Protein AF-F9YVR9-F1 (afdb_monomer_lite)

Structure (mmCIF, N/CA/C/O backbone):
data_AF-F9YVR9-F1
#
_entry.id   AF-F9YVR9-F1
#
loop_
_atom_site.group_PDB
_atom_site.id
_atom_site.type_symbol
_atom_site.label_atom_id
_atom_site.label_alt_id
_atom_site.label_comp_id
_atom_site.label_asym_id
_atom_site.label_entity_id
_atom_site.label_seq_id
_atom_site.pdbx_PDB_ins_code
_atom_site.Cartn_x
_atom_site.Cartn_y
_atom_site.Cartn_z
_atom_site.occupancy
_atom_site.B_iso_or_equiv
_atom_site.auth_seq_id
_atom_site.auth_comp_id
_atom_site.auth_asym_id
_atom_site.auth_atom_id
_atom_site.pdbx_PDB_model_num
ATOM 1 N N . MET A 1 1 ? -13.472 3.454 -11.221 1.00 61.09 1 MET A N 1
ATOM 2 C CA . MET A 1 1 ? -12.29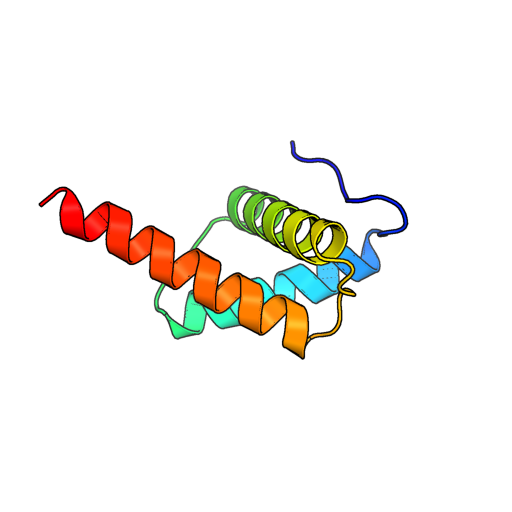3 2.694 -10.748 1.00 61.09 1 MET A CA 1
ATOM 3 C C . MET A 1 1 ? -11.074 3.583 -10.956 1.00 61.09 1 MET A C 1
ATOM 5 O O . MET A 1 1 ? -11.007 4.203 -12.012 1.00 61.09 1 MET A O 1
ATOM 9 N N . LYS A 1 2 ? -10.193 3.763 -9.961 1.00 81.31 2 LYS A N 1
ATOM 10 C CA . LYS A 1 2 ? -9.001 4.617 -10.140 1.00 81.31 2 LYS A CA 1
ATOM 11 C C . LYS A 1 2 ? -7.989 3.943 -11.073 1.00 81.31 2 LYS A C 1
ATOM 13 O O . LYS A 1 2 ? -7.937 2.718 -11.133 1.00 81.31 2 LYS A O 1
ATOM 18 N N . THR A 1 3 ? -7.206 4.737 -11.798 1.00 89.88 3 THR A N 1
ATOM 19 C CA . THR A 1 3 ? -6.170 4.253 -12.721 1.00 89.88 3 THR A CA 1
ATOM 20 C C . THR A 1 3 ? -4.805 4.224 -12.043 1.00 89.88 3 THR A C 1
ATOM 22 O O . THR A 1 3 ? -4.511 5.070 -11.196 1.00 89.88 3 THR A O 1
ATOM 25 N N . LEU A 1 4 ? -3.964 3.262 -12.427 1.00 92.12 4 LEU A N 1
ATOM 26 C CA . LEU A 1 4 ? -2.583 3.204 -11.952 1.00 92.12 4 LEU A CA 1
ATOM 27 C C . LEU A 1 4 ? -1.787 4.439 -12.399 1.00 92.12 4 LEU A C 1
ATOM 29 O O . LEU A 1 4 ? -2.064 4.970 -13.480 1.00 92.12 4 LEU A O 1
ATOM 33 N N . PRO A 1 5 ? -0.809 4.900 -11.596 1.00 90.81 5 PRO A N 1
ATOM 34 C CA . PRO A 1 5 ? 0.076 5.971 -12.029 1.00 90.81 5 PRO A CA 1
ATOM 35 C C . PRO A 1 5 ? 0.928 5.529 -13.234 1.00 90.81 5 PRO A C 1
ATOM 37 O O . PRO A 1 5 ? 1.123 4.325 -13.443 1.00 90.81 5 PRO A O 1
ATOM 40 N N . PRO A 1 6 ? 1.484 6.479 -14.008 1.00 87.44 6 PRO A N 1
ATOM 41 C CA . PRO A 1 6 ? 2.380 6.163 -15.115 1.00 87.44 6 PRO A CA 1
ATOM 42 C C . PRO A 1 6 ? 3.523 5.233 -14.687 1.00 87.44 6 PRO A C 1
ATOM 44 O O . PRO A 1 6 ? 4.072 5.369 -13.593 1.00 87.44 6 PRO A O 1
ATOM 47 N N . PHE A 1 7 ? 3.885 4.295 -15.567 1.00 86.31 7 PHE A N 1
ATOM 48 C CA . PHE A 1 7 ? 4.964 3.313 -15.370 1.00 86.31 7 PHE A CA 1
ATOM 49 C C . PHE A 1 7 ? 4.768 2.314 -14.213 1.00 86.31 7 PHE A C 1
ATOM 51 O O . PHE A 1 7 ? 5.634 1.467 -14.008 1.00 86.31 7 PHE A O 1
ATOM 58 N N . ALA A 1 8 ? 3.644 2.361 -13.491 1.00 92.81 8 ALA A N 1
ATOM 59 C CA . ALA A 1 8 ? 3.265 1.322 -12.540 1.00 92.81 8 ALA A CA 1
ATOM 60 C C . ALA A 1 8 ? 2.570 0.157 -13.256 1.00 92.81 8 ALA A C 1
ATOM 62 O O . ALA A 1 8 ? 1.763 0.359 -14.167 1.00 92.81 8 ALA A O 1
ATOM 63 N N . ASN A 1 9 ? 2.835 -1.066 -12.806 1.00 94.38 9 ASN A N 1
ATOM 64 C CA . ASN A 1 9 ? 2.164 -2.267 -13.294 1.00 94.38 9 ASN A CA 1
ATOM 65 C C . ASN A 1 9 ? 1.334 -2.950 -12.188 1.00 94.38 9 ASN A C 1
ATOM 67 O O . ASN A 1 9 ? 1.268 -2.503 -11.041 1.00 94.38 9 ASN A O 1
ATOM 71 N N . LYS A 1 10 ? 0.675 -4.059 -12.544 1.00 95.12 10 LYS A N 1
ATOM 72 C CA . LYS A 1 10 ? -0.160 -4.838 -11.618 1.00 95.12 10 LYS A CA 1
ATOM 73 C C . LYS A 1 10 ? 0.631 -5.403 -10.430 1.00 95.12 10 LYS A C 1
ATOM 75 O O . LYS A 1 10 ? 0.108 -5.422 -9.324 1.00 95.12 10 LYS A O 1
ATOM 80 N N . LEU A 1 11 ? 1.881 -5.813 -10.642 1.00 95.69 11 LEU A N 1
ATOM 81 C CA . LEU A 1 11 ? 2.742 -6.338 -9.581 1.00 95.69 11 LEU A CA 1
ATOM 82 C C . LEU A 1 11 ? 3.137 -5.238 -8.585 1.00 95.69 11 LEU A C 1
ATOM 84 O O . LEU A 1 11 ? 3.195 -5.491 -7.383 1.00 95.69 11 LEU A O 1
ATOM 88 N N . ASP A 1 12 ? 3.378 -4.014 -9.062 1.00 95.69 12 ASP A N 1
ATOM 89 C CA . ASP A 1 12 ? 3.616 -2.864 -8.184 1.00 95.69 12 ASP A CA 1
ATOM 90 C C . ASP A 1 12 ? 2.387 -2.578 -7.318 1.00 95.69 12 ASP A C 1
ATOM 92 O O . ASP A 1 12 ? 2.521 -2.353 -6.115 1.00 95.69 12 ASP A O 1
ATOM 96 N N . LEU A 1 13 ? 1.189 -2.643 -7.913 1.00 97.12 13 LEU A N 1
ATOM 97 C CA . LEU A 1 13 ? -0.067 -2.487 -7.185 1.00 97.12 13 LEU A CA 1
ATOM 98 C C . LEU A 1 13 ? -0.230 -3.559 -6.106 1.00 97.12 13 LEU A C 1
ATOM 100 O O . LEU A 1 13 ? -0.502 -3.210 -4.965 1.00 97.12 13 LEU A O 1
ATOM 104 N N . GLU A 1 14 ? -0.050 -4.836 -6.441 1.00 97.12 14 GLU A N 1
ATOM 105 C CA . GLU A 1 14 ? -0.207 -5.950 -5.495 1.00 97.12 14 GLU A CA 1
ATOM 106 C C . GLU A 1 14 ? 0.737 -5.810 -4.292 1.00 97.12 14 GLU A C 1
ATOM 108 O O . GLU A 1 14 ? 0.297 -5.909 -3.146 1.00 97.12 14 GLU A O 1
ATOM 113 N N . LYS A 1 15 ? 2.007 -5.458 -4.537 1.00 97.19 15 LYS A N 1
ATOM 114 C CA . LYS A 1 15 ? 2.982 -5.172 -3.471 1.00 97.19 15 LYS A CA 1
ATOM 115 C C . LYS A 1 15 ? 2.559 -3.984 -2.610 1.00 97.19 15 LYS A C 1
ATOM 117 O O . LYS A 1 15 ? 2.659 -4.033 -1.386 1.00 97.19 15 LYS A O 1
ATOM 122 N N . CYS A 1 16 ? 2.084 -2.906 -3.236 1.00 97.81 16 CYS A N 1
ATOM 123 C CA . CYS A 1 16 ? 1.611 -1.736 -2.502 1.00 97.81 16 CYS A CA 1
ATOM 124 C C . CYS A 1 16 ? 0.351 -2.047 -1.684 1.00 97.81 16 CYS A C 1
ATOM 126 O O . CYS A 1 16 ? 0.238 -1.542 -0.570 1.00 97.81 16 CYS A O 1
ATOM 128 N N . ILE A 1 17 ? -0.562 -2.884 -2.192 1.00 98.12 17 ILE A N 1
ATOM 129 C CA . ILE A 1 17 ? -1.780 -3.297 -1.480 1.00 98.12 17 ILE A CA 1
ATOM 130 C C . ILE A 1 17 ? -1.405 -3.992 -0.175 1.00 98.12 17 ILE A C 1
ATOM 132 O O . ILE A 1 17 ? -1.966 -3.651 0.862 1.00 98.12 17 ILE A O 1
ATOM 136 N N . GLU A 1 18 ? -0.444 -4.916 -0.200 1.00 98.12 18 GLU A N 1
ATOM 137 C CA . GLU A 1 18 ? -0.002 -5.626 1.005 1.00 98.12 18 GLU A CA 1
ATOM 138 C C . GLU A 1 18 ? 0.520 -4.653 2.075 1.00 98.12 18 GLU A C 1
ATOM 140 O O . GLU A 1 18 ? 0.125 -4.720 3.239 1.00 98.12 18 GLU A O 1
ATOM 145 N N . ILE A 1 19 ? 1.338 -3.676 1.672 1.00 98.12 19 ILE A N 1
ATOM 146 C CA . ILE A 1 19 ? 1.881 -2.660 2.584 1.00 98.12 19 ILE A CA 1
ATOM 147 C C . ILE A 1 19 ? 0.765 -1.781 3.163 1.00 98.12 19 ILE A C 1
ATOM 149 O O . ILE A 1 19 ? 0.726 -1.547 4.371 1.00 98.12 19 ILE A O 1
ATOM 153 N N . VAL A 1 20 ? -0.140 -1.290 2.311 1.00 97.88 20 VAL A N 1
ATOM 154 C CA . VAL A 1 20 ? -1.248 -0.413 2.720 1.00 97.88 20 VAL A CA 1
ATOM 155 C C . VAL A 1 20 ? -2.228 -1.156 3.626 1.00 97.88 20 VAL A C 1
ATOM 157 O O . VAL A 1 20 ? -2.712 -0.574 4.595 1.00 97.88 20 VAL A O 1
ATOM 160 N N . LYS A 1 21 ? -2.487 -2.438 3.353 1.00 97.81 21 LYS A N 1
ATOM 161 C CA . LYS A 1 21 ? -3.327 -3.301 4.186 1.00 97.81 21 LYS A CA 1
ATOM 162 C C . LYS A 1 21 ? -2.733 -3.477 5.578 1.00 97.81 21 LYS A C 1
ATOM 164 O O . LYS A 1 21 ? -3.422 -3.214 6.557 1.00 97.81 21 LYS A O 1
ATOM 169 N N . ASN A 1 22 ? -1.454 -3.844 5.661 1.00 97.31 22 ASN A N 1
ATOM 170 C CA . ASN A 1 22 ? -0.764 -4.028 6.938 1.00 97.31 22 ASN A CA 1
ATOM 171 C C . ASN A 1 22 ? -0.757 -2.735 7.773 1.00 97.31 22 ASN A C 1
ATOM 173 O O . ASN A 1 22 ? -0.914 -2.780 8.991 1.00 97.31 22 ASN A O 1
ATOM 177 N N . GLU A 1 23 ? -0.604 -1.576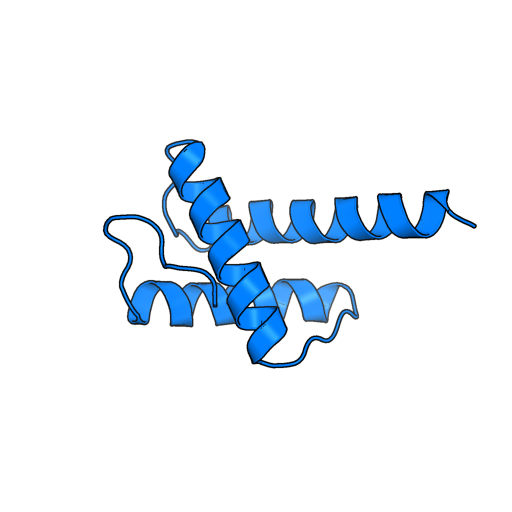 7.125 1.00 96.31 23 GLU A N 1
A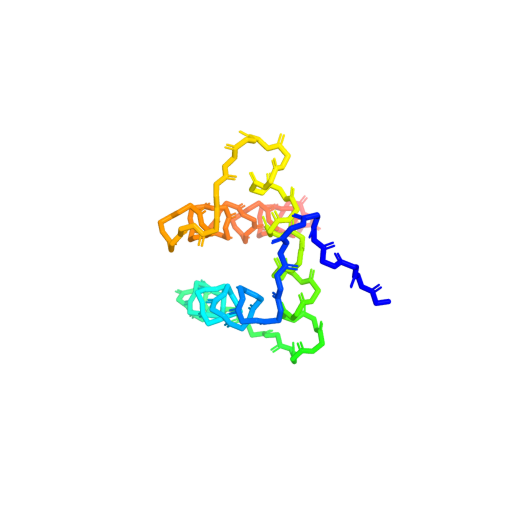TOM 178 C CA . GLU A 1 23 ? -0.661 -0.275 7.801 1.00 96.31 23 GLU A CA 1
ATOM 179 C C . GLU A 1 23 ? -2.084 0.106 8.244 1.00 96.31 23 GLU A C 1
ATOM 181 O O . GLU A 1 23 ? -2.253 0.729 9.286 1.00 96.31 23 GLU A O 1
ATOM 186 N N . ALA A 1 24 ? -3.122 -0.275 7.495 1.00 95.00 24 ALA A N 1
ATOM 187 C CA . ALA A 1 24 ? -4.505 -0.084 7.927 1.00 95.00 24 ALA A CA 1
ATOM 188 C C . ALA A 1 24 ? -4.834 -0.968 9.144 1.00 95.00 24 ALA A C 1
ATOM 190 O O . ALA A 1 24 ? -5.363 -0.482 10.145 1.00 95.00 24 ALA A O 1
ATOM 191 N N . GLU A 1 25 ? -4.472 -2.252 9.086 1.00 94.88 25 GLU A N 1
ATOM 192 C CA . GLU A 1 25 ? -4.732 -3.222 10.153 1.00 94.88 25 GLU A CA 1
ATOM 193 C C . GLU A 1 25 ? -3.988 -2.871 11.449 1.00 94.88 25 GLU A C 1
ATOM 195 O O . GLU A 1 25 ? -4.568 -2.993 12.529 1.00 94.88 25 GLU A O 1
ATOM 200 N N . SER A 1 26 ? -2.755 -2.351 11.365 1.00 94.06 26 SER A N 1
ATOM 201 C CA . SER A 1 26 ? -1.999 -1.882 12.540 1.00 94.06 26 SER A CA 1
ATOM 202 C C . SER A 1 26 ? -2.673 -0.709 13.267 1.00 94.06 26 SER A C 1
ATOM 204 O O . SER A 1 26 ? -2.438 -0.501 14.457 1.00 94.06 26 SER A O 1
ATOM 206 N N . GLN A 1 27 ? -3.551 0.023 12.573 1.00 91.25 27 GLN A N 1
ATOM 207 C CA . GLN A 1 27 ? -4.359 1.122 13.105 1.00 91.25 27 GLN A CA 1
ATOM 208 C C . GLN A 1 27 ? -5.816 0.705 13.389 1.00 91.25 27 GLN A C 1
ATOM 210 O O . GLN A 1 27 ? -6.669 1.562 13.608 1.00 91.25 27 GLN A O 1
ATOM 215 N N . ASN A 1 28 ? -6.115 -0.602 13.407 1.00 91.88 28 ASN A N 1
ATOM 216 C CA . ASN A 1 28 ? -7.461 -1.170 13.575 1.00 91.88 28 ASN A CA 1
ATOM 217 C C . ASN A 1 28 ? -8.480 -0.730 12.504 1.00 91.88 28 ASN A C 1
ATOM 219 O O . ASN A 1 28 ? -9.689 -0.749 12.741 1.00 91.88 28 ASN A O 1
ATOM 223 N N . LEU A 1 29 ? -8.012 -0.360 11.310 1.00 90.94 29 LEU A N 1
ATOM 224 C CA . LEU A 1 29 ? -8.859 -0.027 10.168 1.00 90.94 29 LEU A CA 1
ATOM 225 C C . LEU A 1 29 ? -9.061 -1.265 9.288 1.00 90.94 29 LEU A C 1
ATOM 227 O O . LEU A 1 29 ? -8.115 -1.991 8.985 1.00 90.94 29 LEU A O 1
ATOM 231 N N . LYS A 1 30 ? -10.298 -1.491 8.839 1.00 91.12 30 LYS A N 1
ATOM 232 C CA . LYS A 1 30 ? -10.642 -2.547 7.878 1.00 91.12 30 LYS A CA 1
ATOM 233 C C . LYS A 1 30 ? -11.396 -1.953 6.698 1.00 91.12 30 LYS A C 1
ATOM 235 O O . LYS A 1 30 ? -12.320 -1.164 6.879 1.00 91.12 30 LYS A O 1
ATOM 240 N N . PHE A 1 31 ? -11.005 -2.362 5.499 1.00 91.81 31 PHE A N 1
ATOM 241 C CA . PHE A 1 31 ? -11.611 -1.943 4.241 1.00 91.81 31 PHE A CA 1
ATOM 242 C C . PHE A 1 31 ? -11.917 -3.181 3.403 1.00 91.81 31 PHE A C 1
ATOM 244 O O . PHE A 1 31 ? -11.184 -4.167 3.481 1.00 91.81 31 PHE A O 1
ATOM 251 N N . ASP A 1 32 ? -12.977 -3.129 2.600 1.00 95.38 32 ASP A N 1
ATOM 252 C CA . ASP A 1 32 ? -13.178 -4.122 1.547 1.00 95.38 32 ASP A CA 1
ATOM 253 C C . ASP A 1 32 ? -12.096 -4.000 0.456 1.00 95.38 32 ASP A C 1
ATOM 255 O O . ASP A 1 32 ? -11.403 -2.982 0.346 1.00 95.38 32 ASP A O 1
ATOM 259 N N . ASP A 1 33 ? -11.954 -5.042 -0.364 1.00 94.44 33 ASP A N 1
ATOM 260 C CA . ASP A 1 33 ? -10.894 -5.129 -1.373 1.00 94.44 33 ASP A CA 1
ATOM 261 C C . ASP A 1 33 ? -10.959 -3.995 -2.409 1.00 94.44 33 ASP A C 1
ATOM 263 O O . ASP A 1 33 ? -9.923 -3.493 -2.862 1.00 94.44 33 ASP A O 1
ATOM 267 N N . LEU A 1 34 ? -12.165 -3.546 -2.773 1.00 94.75 34 LEU A N 1
ATOM 268 C CA . LEU A 1 34 ? -12.355 -2.470 -3.744 1.00 94.75 34 LEU A CA 1
ATOM 269 C C . LEU A 1 34 ? -11.884 -1.130 -3.167 1.00 94.75 34 LEU A C 1
ATOM 271 O O . LEU A 1 34 ? -11.181 -0.363 -3.838 1.00 94.75 34 LEU A O 1
ATOM 275 N N . LEU A 1 35 ? -12.256 -0.836 -1.924 1.00 94.50 35 LEU A N 1
ATOM 276 C CA . LEU A 1 35 ? -11.855 0.369 -1.217 1.00 94.50 35 LEU A CA 1
ATOM 277 C C . LEU A 1 35 ? -10.351 0.362 -0.928 1.00 94.50 35 LEU A C 1
ATOM 279 O O . LEU A 1 35 ? -9.686 1.361 -1.206 1.00 94.50 35 LEU A O 1
ATOM 283 N N . LEU A 1 36 ? -9.798 -0.763 -0.468 1.00 96.00 36 LEU A N 1
ATOM 284 C CA . LEU A 1 36 ? -8.363 -0.939 -0.239 1.00 96.00 36 LEU A CA 1
ATOM 285 C C . LEU A 1 36 ? -7.554 -0.714 -1.525 1.00 96.00 36 LEU A C 1
ATOM 287 O O . LEU A 1 36 ? -6.557 0.014 -1.517 1.00 96.00 36 LEU A O 1
ATOM 291 N N . THR A 1 37 ? -8.023 -1.254 -2.652 1.00 97.31 37 THR A N 1
ATOM 292 C CA . THR A 1 37 ? -7.405 -1.037 -3.968 1.00 97.31 37 THR A CA 1
ATOM 293 C C . THR A 1 37 ? -7.428 0.445 -4.352 1.00 97.31 37 THR A C 1
ATOM 295 O O . THR A 1 37 ? -6.404 1.011 -4.735 1.00 97.31 37 THR A O 1
ATOM 298 N N . ASN A 1 38 ? -8.569 1.124 -4.196 1.00 96.25 38 ASN A N 1
ATOM 299 C CA . ASN A 1 38 ? -8.689 2.549 -4.522 1.00 96.25 38 ASN A CA 1
ATOM 300 C C . ASN A 1 38 ? -7.828 3.448 -3.613 1.00 96.25 38 ASN A C 1
ATOM 302 O O . ASN A 1 38 ? -7.272 4.450 -4.080 1.00 96.25 38 ASN A O 1
ATOM 306 N N . ILE A 1 39 ? -7.709 3.118 -2.324 1.00 95.81 39 ILE A N 1
ATOM 307 C CA . ILE A 1 39 ? -6.812 3.811 -1.388 1.00 95.81 39 ILE A CA 1
ATOM 308 C C . ILE A 1 39 ? -5.363 3.609 -1.828 1.00 95.81 39 ILE A C 1
ATOM 310 O O . ILE A 1 39 ? -4.635 4.590 -1.979 1.00 95.81 39 ILE A O 1
ATOM 314 N N . THR A 1 40 ? -4.976 2.370 -2.131 1.00 97.31 40 THR A N 1
ATOM 315 C CA . THR A 1 40 ? -3.618 2.039 -2.577 1.00 97.31 40 THR A CA 1
ATOM 316 C C . THR A 1 40 ? -3.237 2.818 -3.831 1.00 97.31 40 THR A C 1
ATOM 318 O O . THR A 1 40 ? -2.194 3.465 -3.856 1.00 97.31 40 THR A O 1
ATOM 321 N N . ILE A 1 41 ? -4.119 2.876 -4.833 1.00 97.06 41 ILE A N 1
ATOM 322 C CA . ILE A 1 41 ? -3.882 3.673 -6.045 1.00 97.06 41 ILE A CA 1
ATOM 323 C C . ILE A 1 41 ? -3.707 5.162 -5.709 1.00 97.06 41 ILE A C 1
ATOM 325 O O . ILE A 1 41 ? -2.892 5.848 -6.322 1.00 97.06 41 ILE A O 1
ATOM 329 N N . SER A 1 42 ? -4.431 5.683 -4.717 1.00 95.56 42 SER A N 1
ATOM 330 C CA . SER A 1 42 ? -4.265 7.077 -4.274 1.00 95.56 42 SER A CA 1
ATOM 331 C C . SER A 1 42 ? -2.887 7.313 -3.660 1.00 95.56 42 SER A C 1
ATOM 333 O O . SER A 1 42 ? -2.236 8.301 -3.979 1.00 95.56 42 SER A O 1
ATOM 335 N N . ILE A 1 43 ? -2.428 6.386 -2.820 1.00 95.94 43 ILE A N 1
ATOM 336 C CA . ILE A 1 43 ? -1.107 6.426 -2.184 1.00 95.94 43 ILE A CA 1
ATOM 337 C C . ILE A 1 43 ? 0.006 6.329 -3.233 1.00 95.94 43 ILE A C 1
ATOM 339 O O . ILE A 1 43 ? 0.951 7.115 -3.191 1.00 9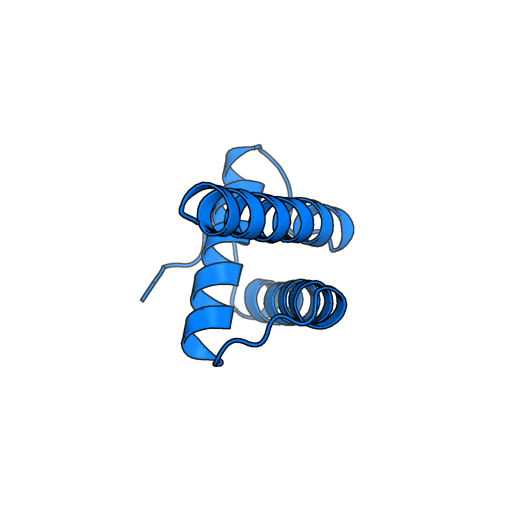5.94 43 ILE A O 1
ATOM 343 N N . MET A 1 44 ? -0.129 5.433 -4.215 1.00 95.94 44 MET A N 1
ATOM 344 C CA . MET A 1 44 ? 0.818 5.322 -5.328 1.00 95.94 44 MET A CA 1
ATOM 345 C C . MET A 1 44 ? 0.880 6.619 -6.146 1.00 95.94 44 MET A C 1
ATOM 347 O O . MET A 1 44 ? 1.973 7.089 -6.452 1.00 95.94 44 MET A O 1
ATOM 351 N N . ASN A 1 45 ? -0.268 7.243 -6.442 1.00 94.88 45 ASN A N 1
ATOM 352 C CA . ASN A 1 45 ? -0.315 8.530 -7.145 1.00 94.88 45 ASN A CA 1
ATOM 353 C C . ASN A 1 45 ? 0.352 9.658 -6.342 1.00 94.88 45 ASN A C 1
ATOM 355 O O . ASN A 1 45 ? 1.070 10.473 -6.921 1.00 94.88 45 ASN A O 1
ATOM 359 N N . ILE A 1 46 ? 0.162 9.695 -5.017 1.00 94.25 46 ILE A N 1
ATOM 360 C CA . ILE A 1 46 ? 0.856 10.654 -4.144 1.00 94.25 46 ILE A CA 1
ATOM 361 C C . ILE A 1 46 ? 2.365 10.424 -4.210 1.00 94.25 46 ILE A C 1
ATOM 363 O O . ILE A 1 46 ? 3.099 11.383 -4.426 1.00 94.25 46 ILE A O 1
ATOM 367 N N . SER A 1 47 ? 2.819 9.171 -4.074 1.00 94.50 47 SER A N 1
ATOM 368 C CA . SER A 1 47 ? 4.247 8.833 -4.128 1.00 94.50 47 SER A CA 1
ATOM 369 C C . SER A 1 47 ? 4.881 9.278 -5.444 1.00 94.50 47 SER A C 1
ATOM 371 O O . SER A 1 47 ? 5.904 9.957 -5.443 1.00 94.50 47 SER A O 1
ATOM 373 N N . TYR A 1 48 ? 4.222 8.971 -6.563 1.00 92.94 48 TYR A N 1
ATOM 374 C CA . TYR A 1 48 ? 4.666 9.385 -7.890 1.00 92.94 48 TYR A CA 1
ATOM 375 C C . TYR A 1 48 ? 4.746 10.916 -8.023 1.00 92.94 48 TYR A C 1
ATOM 377 O O . TYR A 1 48 ? 5.740 11.447 -8.513 1.00 92.94 48 TYR A O 1
ATOM 385 N N . SER A 1 49 ? 3.736 11.639 -7.526 1.00 92.00 49 SER A N 1
ATOM 386 C CA . SER A 1 49 ? 3.641 13.102 -7.668 1.00 92.00 49 SER A CA 1
ATOM 387 C C . SER A 1 49 ? 4.735 13.870 -6.922 1.00 92.00 49 SER A C 1
ATOM 389 O O . SER A 1 49 ? 5.079 14.979 -7.317 1.00 92.00 49 SER A O 1
ATOM 391 N N . ILE A 1 50 ? 5.296 13.294 -5.857 1.00 90.38 50 ILE A N 1
ATOM 392 C CA . ILE A 1 50 ? 6.402 13.893 -5.091 1.00 90.38 50 ILE A CA 1
ATOM 393 C C . ILE A 1 50 ? 7.782 13.411 -5.565 1.00 90.38 50 ILE A C 1
ATOM 395 O O . ILE A 1 50 ? 8.771 13.595 -4.859 1.00 90.38 50 ILE A O 1
ATOM 399 N N . GLY A 1 51 ? 7.854 12.775 -6.741 1.00 86.06 51 GLY A N 1
ATOM 400 C CA . GLY A 1 51 ? 9.087 12.202 -7.290 1.00 86.06 51 GLY A CA 1
ATOM 401 C C . GLY A 1 51 ? 9.584 10.968 -6.528 1.00 86.06 51 GLY A C 1
ATOM 402 O O . GLY A 1 51 ? 10.747 10.588 -6.650 1.00 86.06 51 GLY A O 1
ATOM 403 N N . GLY A 1 52 ? 8.723 10.362 -5.708 1.00 79.38 52 GLY A N 1
ATOM 404 C CA . GLY A 1 52 ? 9.012 9.143 -4.968 1.00 79.38 52 GLY A CA 1
ATOM 405 C C . GLY A 1 52 ? 8.921 7.891 -5.839 1.00 79.38 52 GLY A C 1
ATOM 406 O O . GLY A 1 52 ? 8.459 7.907 -6.978 1.00 79.38 52 GLY A O 1
ATOM 407 N N . ASN A 1 53 ? 9.350 6.767 -5.270 1.00 87.75 53 ASN A N 1
ATOM 408 C CA . ASN A 1 53 ? 9.177 5.440 -5.856 1.00 87.75 53 ASN A CA 1
ATOM 409 C C . ASN A 1 53 ? 8.113 4.641 -5.083 1.00 87.75 53 ASN A C 1
ATOM 411 O O . ASN A 1 53 ? 7.547 5.103 -4.092 1.00 87.75 53 ASN A O 1
ATOM 415 N N . TYR A 1 54 ? 7.863 3.405 -5.501 1.00 91.69 54 TYR A N 1
ATOM 416 C CA . TYR A 1 54 ? 6.986 2.478 -4.779 1.00 91.69 54 TYR A CA 1
ATOM 417 C C . TYR A 1 54 ? 7.756 1.606 -3.780 1.00 91.69 54 TYR A C 1
ATOM 419 O O . TYR A 1 54 ? 7.391 0.459 -3.532 1.00 91.69 54 TYR A O 1
ATOM 427 N N . SER A 1 55 ? 8.857 2.119 -3.213 1.00 92.88 55 SER A N 1
ATOM 428 C CA . SER A 1 55 ? 9.589 1.367 -2.193 1.00 92.88 55 SER A CA 1
ATOM 429 C C . SER A 1 55 ? 8.708 1.138 -0.959 1.00 92.88 55 SER A C 1
ATOM 431 O O . SER A 1 55 ? 7.927 2.024 -0.590 1.00 92.88 55 SER A O 1
ATOM 433 N N . PRO A 1 56 ? 8.861 -0.001 -0.258 1.00 94.69 56 PRO A N 1
ATOM 434 C CA . PRO A 1 56 ? 8.030 -0.312 0.901 1.00 94.69 56 PRO A CA 1
ATOM 435 C C . PRO A 1 56 ? 8.028 0.778 1.976 1.00 94.69 56 PRO A C 1
ATOM 437 O O . PRO A 1 56 ? 6.983 1.109 2.532 1.00 94.69 56 PRO A O 1
ATOM 440 N N . LYS A 1 57 ? 9.192 1.394 2.223 1.00 95.31 57 LYS A N 1
ATOM 441 C CA . LYS A 1 57 ? 9.339 2.496 3.180 1.00 95.31 57 LYS A CA 1
ATOM 442 C C . LYS A 1 57 ? 8.504 3.717 2.780 1.00 95.31 57 LYS A C 1
ATOM 444 O O . LYS A 1 57 ? 7.821 4.276 3.634 1.00 95.31 57 LYS A O 1
ATOM 449 N N . MET A 1 58 ? 8.549 4.108 1.505 1.00 95.12 58 MET A N 1
ATOM 450 C CA . MET A 1 58 ? 7.829 5.277 0.997 1.00 95.12 58 MET A CA 1
ATOM 451 C C . MET A 1 58 ? 6.314 5.076 1.075 1.00 95.12 58 MET A C 1
ATOM 453 O O . MET A 1 58 ? 5.598 5.907 1.631 1.00 95.12 58 MET A O 1
ATOM 457 N N . ILE A 1 59 ? 5.834 3.932 0.579 1.00 97.25 59 ILE A N 1
ATOM 458 C CA . ILE A 1 59 ? 4.409 3.584 0.592 1.00 97.25 59 ILE A CA 1
ATOM 459 C C . ILE A 1 59 ? 3.879 3.533 2.022 1.00 97.25 59 ILE A C 1
ATOM 461 O O . ILE A 1 59 ? 2.836 4.124 2.298 1.00 97.25 59 ILE A O 1
ATOM 465 N N . LYS A 1 60 ? 4.626 2.919 2.949 1.00 96.75 60 LYS A N 1
ATOM 466 C CA . LYS A 1 60 ? 4.261 2.884 4.368 1.00 96.75 60 LYS A CA 1
ATOM 467 C C . LYS A 1 60 ? 4.137 4.286 4.968 1.00 96.75 60 LYS A C 1
ATOM 469 O O . LYS A 1 60 ? 3.131 4.580 5.600 1.00 96.75 60 LYS A O 1
ATOM 474 N N . GLN A 1 61 ? 5.116 5.169 4.751 1.00 95.31 61 GLN A N 1
ATOM 475 C CA . GLN A 1 61 ? 5.074 6.539 5.286 1.00 95.31 61 GLN A CA 1
ATOM 476 C C . GLN A 1 61 ? 3.881 7.341 4.751 1.00 95.31 61 GLN A C 1
ATOM 478 O O . GLN A 1 61 ? 3.237 8.078 5.500 1.00 95.31 61 GLN A O 1
ATOM 483 N N . ILE A 1 62 ? 3.564 7.206 3.462 1.00 95.75 62 ILE A N 1
ATOM 484 C CA . ILE A 1 62 ? 2.405 7.883 2.873 1.00 95.75 62 ILE A CA 1
ATOM 485 C C . ILE A 1 62 ? 1.105 7.283 3.420 1.00 95.75 62 ILE A C 1
ATOM 487 O O . ILE A 1 62 ? 0.217 8.043 3.795 1.00 95.75 62 ILE A O 1
ATOM 491 N N . ALA A 1 63 ? 0.999 5.954 3.519 1.00 96.44 63 ALA A N 1
ATOM 492 C CA . ALA A 1 63 ? -0.166 5.263 4.076 1.00 96.44 63 ALA A CA 1
ATOM 493 C C . ALA A 1 63 ? -0.431 5.667 5.532 1.00 96.44 63 ALA A C 1
ATOM 495 O O . ALA A 1 63 ? -1.548 6.058 5.871 1.00 96.44 63 ALA A O 1
ATOM 496 N N . GLN A 1 64 ? 0.612 5.681 6.363 1.00 95.00 64 GLN A N 1
ATOM 497 C CA . GLN A 1 64 ? 0.533 6.104 7.758 1.00 95.00 64 GLN A CA 1
ATOM 498 C C . GLN A 1 64 ? -0.028 7.529 7.871 1.00 95.00 64 GLN A C 1
ATOM 500 O O . GLN A 1 64 ? -0.962 7.775 8.636 1.00 95.00 64 GLN A O 1
ATOM 505 N N . ASN A 1 65 ? 0.485 8.460 7.058 1.00 92.50 65 ASN A N 1
ATOM 506 C CA . ASN A 1 65 ? -0.003 9.840 7.010 1.00 92.50 65 ASN A CA 1
ATOM 507 C C . ASN A 1 65 ? -1.439 9.940 6.473 1.00 92.50 65 ASN A C 1
ATOM 509 O O . ASN A 1 65 ? -2.229 10.745 6.970 1.00 92.50 65 ASN A O 1
ATOM 513 N N . TYR A 1 66 ? -1.779 9.138 5.462 1.00 92.12 66 TYR A N 1
ATOM 514 C CA . TYR A 1 66 ? -3.108 9.093 4.856 1.00 92.12 66 TYR A CA 1
ATOM 515 C C . TYR A 1 66 ? -4.172 8.695 5.887 1.00 92.12 66 TYR A C 1
ATOM 517 O O . TYR A 1 66 ? -5.191 9.376 6.015 1.00 92.12 66 TYR A O 1
ATOM 525 N N . PHE A 1 67 ? -3.914 7.643 6.668 1.00 91.44 67 PHE A N 1
ATOM 526 C CA . PHE A 1 67 ? -4.834 7.170 7.704 1.00 91.44 67 PHE A CA 1
ATOM 527 C C . PHE A 1 67 ? -4.880 8.098 8.920 1.00 91.44 67 PHE A C 1
ATOM 529 O O . PHE A 1 67 ? -5.971 8.450 9.367 1.00 91.44 67 PHE A O 1
ATOM 536 N N . SER A 1 68 ? -3.730 8.616 9.363 1.00 85.62 68 SER A N 1
ATOM 537 C CA . SER A 1 68 ? -3.662 9.578 10.475 1.00 85.62 68 SER A CA 1
ATOM 538 C C . SER A 1 68 ? -4.472 10.853 10.198 1.00 85.62 68 SER A C 1
ATOM 540 O O . SER A 1 68 ? -5.206 11.331 11.061 1.00 85.62 68 SER A O 1
ATOM 542 N N . LYS A 1 69 ? -4.401 11.400 8.974 1.00 71.12 69 LYS A N 1
ATOM 543 C CA . LYS A 1 69 ? -5.181 12.592 8.588 1.00 71.12 69 LYS A CA 1
ATOM 544 C C . LYS A 1 69 ? -6.674 12.309 8.430 1.00 71.12 69 LYS A C 1
ATOM 546 O O . L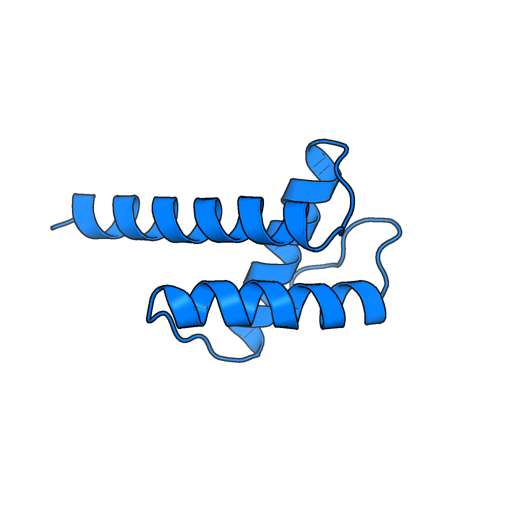YS A 1 69 ? -7.487 13.185 8.719 1.00 71.12 69 LYS A O 1
ATOM 551 N N . LYS A 1 70 ? -7.049 11.111 7.967 1.00 61.78 70 LYS A N 1
ATOM 552 C CA . LYS A 1 70 ? -8.461 10.723 7.856 1.00 61.78 70 LYS A CA 1
ATOM 553 C C . LYS A 1 70 ? -9.112 10.628 9.240 1.00 61.78 70 LYS A C 1
ATOM 555 O O . LYS A 1 70 ? -10.188 11.186 9.424 1.00 61.78 70 LYS A O 1
ATOM 560 N N . LEU A 1 71 ? -8.407 10.042 10.210 1.00 56.44 71 LEU A N 1
ATOM 561 C CA . LEU A 1 71 ? -8.832 9.993 11.613 1.00 56.44 71 LEU A CA 1
ATOM 562 C C . LEU A 1 71 ? -8.995 11.398 12.212 1.00 56.44 71 LEU A C 1
ATOM 564 O O . LEU A 1 71 ? -9.993 11.66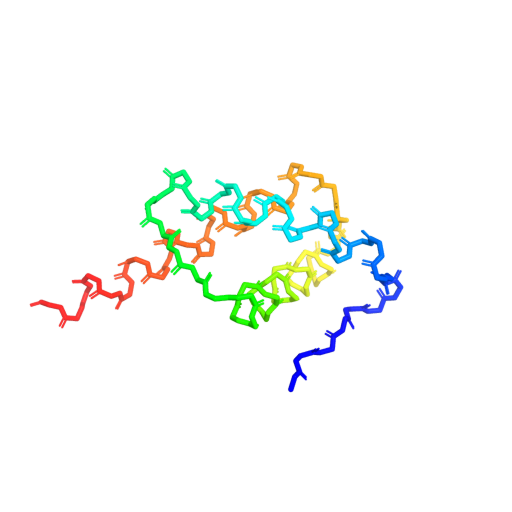7 12.874 1.00 56.44 71 LEU A O 1
ATOM 568 N N . PHE A 1 72 ? -8.077 12.323 11.914 1.00 48.69 72 PHE A N 1
ATOM 569 C CA . PHE A 1 72 ? -8.188 13.713 12.371 1.00 48.69 72 PHE A CA 1
ATOM 570 C C . PHE A 1 72 ? -9.445 14.418 11.830 1.00 48.69 72 PHE A C 1
ATOM 572 O O . PHE A 1 72 ? -10.142 15.101 12.578 1.00 48.69 72 PHE A O 1
ATOM 579 N N . ASN A 1 73 ? -9.776 14.226 10.549 1.00 53.12 73 ASN A N 1
ATOM 580 C CA . ASN A 1 73 ? -10.957 14.834 9.919 1.00 53.12 73 ASN A CA 1
ATOM 581 C C . ASN A 1 73 ? -12.294 14.200 10.346 1.00 53.12 73 ASN A C 1
ATOM 583 O O . ASN A 1 73 ? -13.342 14.821 10.168 1.00 53.12 73 ASN A O 1
ATOM 587 N N . GLU A 1 74 ? -12.279 12.968 10.857 1.00 54.16 74 GLU A N 1
ATOM 588 C CA . GLU A 1 74 ? -13.464 12.302 11.411 1.00 54.16 74 GLU A CA 1
ATOM 589 C C . GLU A 1 74 ? -13.675 12.664 12.893 1.00 54.16 74 GLU A C 1
ATOM 591 O O . GLU A 1 74 ? -14.811 12.882 13.300 1.00 54.16 74 GLU A O 1
ATOM 596 N N . GLN A 1 75 ? -12.604 12.836 13.678 1.00 45.66 75 GLN A N 1
ATOM 597 C CA . GLN A 1 75 ? -12.684 13.277 15.080 1.00 45.66 75 GLN A CA 1
ATOM 598 C C . GLN A 1 75 ? -13.040 14.761 15.243 1.00 45.66 75 GLN A C 1
ATOM 600 O O . GLN A 1 75 ? -13.698 15.123 16.207 1.00 45.66 75 GLN A O 1
ATOM 605 N N . SER A 1 76 ? -12.649 15.623 14.302 1.00 45.78 76 SER A N 1
ATOM 606 C CA . SER A 1 76 ? -12.970 17.064 14.327 1.00 45.78 76 SER A CA 1
ATOM 607 C C . SER A 1 76 ? -14.403 17.403 13.880 1.00 45.78 76 SER A C 1
ATOM 609 O O . SER A 1 76 ? -14.758 18.576 13.781 1.00 45.78 76 SER A O 1
ATOM 611 N N . LYS A 1 77 ? -15.227 16.385 13.597 1.00 45.44 77 LYS A N 1
ATOM 612 C CA . LYS A 1 77 ? -16.660 16.510 13.277 1.00 45.44 77 LYS A CA 1
ATOM 613 C C . LYS A 1 77 ? -17.585 16.006 14.397 1.00 45.44 77 LYS A C 1
ATOM 615 O O . LYS A 1 77 ? -18.796 15.970 14.180 1.00 45.44 77 LYS A O 1
ATOM 620 N N . LEU A 1 78 ? -17.025 15.608 15.540 1.00 39.91 78 LEU A N 1
ATOM 621 C CA . LEU A 1 78 ? -17.733 15.253 16.776 1.00 39.91 78 LEU A CA 1
ATOM 622 C C . LEU A 1 78 ? -17.608 16.396 17.786 1.00 39.91 78 LEU A C 1
ATOM 624 O O . LEU A 1 78 ? -18.584 16.592 18.541 1.00 39.91 78 LEU A O 1
#

pLDDT: mean 88.01, std 14.98, range [39.91, 98.12]

Radius of gyration: 12.3 Å; chains: 1; bounding box: 27×23×32 Å

Foldseek 3Di:
DDDADPPDDPVLLVVLLVLLCVLCVVVVHDDPPVVSSVVSRVLNVVQVVVVHDSDSVSSNVSSNVVVVVVVVVVVVVD

Sequence (78 aa):
MKTLPPFANKLDLEKCIEIVKNEAESQNLKFDDLLLTNITISIMNISYSIGGNYSPKMIKQIAQNYFSKKLFNEQSKL

Organism: Capnocytophaga canimorsus (strain 5) (NCBI:txid860228)

Secondary structure (DSSP, 8-state):
-PPPPTT--HHHHHHHHHHHHHHHHHTT----HHHHHHHHHHHHHHHHHTT----HHHHHHHHHHHHHHHHHHHHTT-